Protein AF-A0A392MM89-F1 (afdb_monomer_lite)

Secondary structure (DSSP, 8-state):
-TT-SSS-GGG--HHHHHH-TT------SS-TTGGGG-STTTTTS--TTHHHHHHHHHHHHHHHHHS-------------------

Organism: NCBI:txid97028

Sequence (86 aa):
AANDPIAPSRGIPREDIKENPNCLLVVTSKGGHLGWVAGDEAPLGAPWTDPLVIDFLQYLETEAAKAPQTCSNSGDNKETLHHLQV

Foldseek 3Di:
DCQAPVCHPVNDPVVVQVPDPLHDDDDDPDCYPCLQCDDPPPPPDRGPCVVVVVVSVVVVVVVVVVPPPPPDPDDDDDDDDDDDDD

Structure (mmCIF, N/CA/C/O backbone):
data_AF-A0A392MM89-F1
#
_entry.id   AF-A0A392MM89-F1
#
loop_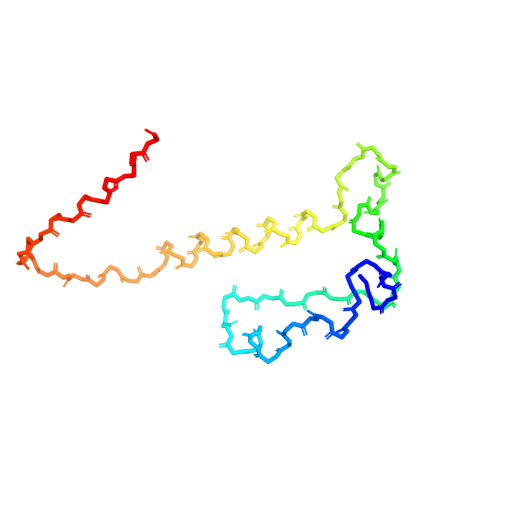
_atom_site.group_PDB
_atom_site.id
_atom_site.type_symbol
_atom_site.label_atom_id
_atom_site.label_alt_id
_atom_site.label_comp_id
_atom_site.label_asym_id
_atom_site.label_entity_id
_atom_site.label_seq_id
_atom_site.pdbx_PDB_ins_code
_atom_site.Cartn_x
_atom_site.Cartn_y
_atom_site.Cartn_z
_atom_site.occupancy
_atom_site.B_iso_or_equiv
_atom_site.auth_seq_id
_atom_site.auth_comp_id
_atom_site.auth_asym_id
_atom_site.auth_atom_id
_atom_site.pdbx_PDB_model_num
ATOM 1 N N . ALA A 1 1 ? 1.616 -3.953 -6.870 1.00 91.81 1 ALA A N 1
ATOM 2 C CA . ALA A 1 1 ? 0.862 -3.655 -8.118 1.00 91.81 1 ALA A CA 1
ATOM 3 C C . ALA A 1 1 ? 0.409 -4.949 -8.804 1.00 91.81 1 ALA A C 1
ATOM 5 O O . ALA A 1 1 ? 0.983 -5.993 -8.527 1.00 91.81 1 ALA A O 1
ATOM 6 N N . ALA A 1 2 ? -0.568 -4.922 -9.720 1.00 94.25 2 ALA A N 1
ATOM 7 C CA . ALA A 1 2 ? -1.028 -6.133 -10.425 1.00 94.25 2 ALA A CA 1
ATOM 8 C C . ALA A 1 2 ? 0.081 -6.832 -11.244 1.00 94.25 2 ALA A C 1
ATOM 10 O O . ALA A 1 2 ? 0.017 -8.036 -11.477 1.00 94.25 2 ALA A O 1
ATOM 11 N N . ASN A 1 3 ? 1.109 -6.078 -11.640 1.00 95.25 3 ASN A N 1
ATOM 12 C CA . ASN A 1 3 ? 2.303 -6.553 -12.337 1.00 95.25 3 ASN A CA 1
ATOM 13 C C . ASN A 1 3 ? 3.550 -6.660 -11.428 1.00 95.25 3 ASN A C 1
ATOM 15 O O . ASN A 1 3 ? 4.671 -6.583 -11.930 1.00 95.25 3 ASN A O 1
ATOM 19 N N . ASP A 1 4 ? 3.382 -6.759 -10.107 1.00 96.50 4 ASP A N 1
ATOM 20 C CA . ASP A 1 4 ? 4.488 -6.933 -9.159 1.00 96.50 4 ASP A CA 1
ATOM 21 C C . ASP A 1 4 ? 5.087 -8.354 -9.267 1.00 96.50 4 ASP A C 1
ATOM 23 O O . ASP A 1 4 ? 4.356 -9.334 -9.097 1.00 96.50 4 ASP A O 1
ATOM 27 N N . PRO A 1 5 ? 6.394 -8.494 -9.569 1.00 95.06 5 PRO A N 1
ATOM 28 C CA . PRO A 1 5 ? 7.037 -9.800 -9.697 1.00 95.06 5 PRO A CA 1
ATOM 29 C C . PRO A 1 5 ? 7.361 -10.472 -8.350 1.00 95.06 5 PRO A C 1
ATOM 31 O O . PRO A 1 5 ? 7.565 -11.684 -8.324 1.00 95.06 5 PRO A O 1
ATOM 34 N N . ILE A 1 6 ? 7.425 -9.712 -7.252 1.00 96.44 6 ILE A N 1
ATOM 35 C CA . ILE A 1 6 ? 7.782 -10.184 -5.905 1.00 96.44 6 ILE A CA 1
ATOM 36 C C . ILE A 1 6 ? 6.516 -10.509 -5.104 1.00 96.44 6 ILE A C 1
ATOM 38 O O . ILE A 1 6 ? 6.446 -11.557 -4.466 1.00 96.44 6 ILE A O 1
ATOM 42 N N . ALA A 1 7 ? 5.496 -9.653 -5.195 1.00 94.62 7 ALA A N 1
ATOM 43 C CA . ALA A 1 7 ? 4.176 -9.857 -4.597 1.00 94.62 7 ALA A CA 1
ATOM 44 C C . ALA A 1 7 ? 3.107 -10.062 -5.692 1.00 94.62 7 ALA A C 1
ATOM 46 O O . ALA A 1 7 ? 2.296 -9.169 -5.958 1.00 94.62 7 ALA A O 1
ATOM 47 N N . PRO A 1 8 ? 3.101 -11.221 -6.379 1.00 94.50 8 PRO A N 1
ATOM 48 C CA . PRO A 1 8 ? 2.232 -11.440 -7.526 1.00 94.50 8 PRO A CA 1
ATOM 49 C C . PRO A 1 8 ? 0.759 -11.508 -7.116 1.00 94.50 8 PRO A C 1
ATOM 51 O O . PRO A 1 8 ? 0.419 -12.021 -6.052 1.00 94.50 8 PRO A O 1
ATOM 54 N N . SER A 1 9 ? -0.144 -11.106 -8.019 1.00 93.56 9 SER A N 1
ATOM 55 C CA . SER A 1 9 ? -1.590 -11.063 -7.732 1.00 93.56 9 SER A CA 1
ATOM 56 C C . SER A 1 9 ? -2.184 -12.397 -7.264 1.00 93.56 9 SER A C 1
ATOM 58 O O . SER A 1 9 ? -3.197 -12.386 -6.571 1.00 93.56 9 SER A O 1
ATOM 60 N N . ARG A 1 10 ? -1.586 -13.534 -7.642 1.00 94.69 10 ARG A N 1
ATOM 61 C CA . ARG A 1 10 ? -2.017 -14.873 -7.202 1.00 94.69 10 ARG A CA 1
ATOM 62 C C . ARG A 1 10 ? -1.765 -15.149 -5.714 1.00 94.69 10 ARG A C 1
ATOM 64 O O . ARG A 1 10 ? -2.284 -16.127 -5.201 1.00 94.69 10 ARG A O 1
ATOM 71 N N . GLY A 1 11 ? -0.916 -14.354 -5.062 1.00 94.94 11 GLY A N 1
ATOM 72 C CA . GLY A 1 11 ? -0.601 -14.468 -3.638 1.00 94.94 11 GLY A CA 1
ATOM 73 C C . GLY A 1 11 ? -1.425 -13.540 -2.746 1.00 94.94 11 GLY A C 1
ATOM 74 O O . GLY A 1 11 ? -1.198 -13.522 -1.544 1.00 94.94 11 GLY A O 1
ATOM 75 N N . ILE A 1 12 ? -2.345 -12.752 -3.313 1.00 95.50 12 ILE A N 1
ATOM 76 C CA . ILE A 1 12 ? -3.206 -11.848 -2.542 1.00 95.50 12 ILE A CA 1
ATOM 77 C C . ILE A 1 12 ? -4.401 -12.656 -2.001 1.00 95.50 12 ILE A C 1
ATOM 79 O O . ILE A 1 12 ? -5.166 -13.168 -2.823 1.00 95.50 12 ILE A O 1
ATOM 83 N N . PRO A 1 13 ? -4.613 -12.738 -0.674 1.00 96.81 13 PRO A N 1
ATOM 84 C CA . PRO A 1 13 ? -5.740 -13.458 -0.074 1.00 96.81 13 PRO A CA 1
ATOM 85 C C . PRO A 1 13 ? -7.027 -12.621 -0.167 1.00 96.81 13 PRO A C 1
ATOM 87 O O . PRO A 1 13 ? -7.423 -11.929 0.768 1.00 96.81 13 PRO A O 1
ATOM 90 N N . ARG A 1 14 ? -7.653 -12.595 -1.347 1.00 96.56 14 ARG A N 1
ATOM 91 C CA . ARG A 1 14 ? -8.777 -11.687 -1.639 1.00 96.56 14 ARG A CA 1
ATOM 92 C C . ARG A 1 14 ? -10.025 -12.018 -0.835 1.00 96.56 14 ARG A C 1
ATOM 94 O O . ARG A 1 14 ? -10.747 -11.101 -0.454 1.00 96.56 14 ARG A O 1
ATOM 101 N N . GLU A 1 15 ? -10.275 -13.299 -0.621 1.00 97.56 15 GLU A N 1
ATOM 102 C CA . GLU A 1 15 ? -11.409 -13.815 0.132 1.00 97.56 15 GLU A CA 1
ATOM 103 C C . GLU A 1 15 ? -11.309 -13.366 1.595 1.00 97.56 15 GLU A C 1
ATOM 105 O O . GLU A 1 15 ? -12.199 -12.659 2.063 1.00 97.56 15 GLU A O 1
ATOM 110 N N . ASP A 1 16 ? -10.172 -13.623 2.249 1.00 97.62 16 ASP A N 1
ATOM 111 C CA . ASP A 1 16 ? -9.928 -13.223 3.643 1.00 97.62 16 ASP A CA 1
ATOM 112 C C . ASP A 1 16 ? -10.022 -11.700 3.837 1.00 97.62 16 ASP A C 1
ATOM 114 O O . ASP A 1 16 ? -10.601 -11.215 4.809 1.00 97.62 16 ASP A O 1
ATOM 118 N N . ILE A 1 17 ? -9.481 -10.918 2.892 1.00 96.81 17 ILE A N 1
ATOM 119 C CA . ILE A 1 17 ? -9.566 -9.452 2.955 1.00 96.81 17 ILE A CA 1
ATOM 120 C C . ILE A 1 17 ? -11.016 -8.982 2.798 1.00 96.81 17 ILE A C 1
ATOM 122 O O . ILE A 1 17 ? -11.439 -8.065 3.494 1.00 96.81 17 ILE A O 1
ATOM 126 N N . LYS A 1 18 ? -11.795 -9.606 1.907 1.00 95.81 18 LYS A N 1
ATOM 127 C CA . LYS A 1 18 ? -13.206 -9.258 1.693 1.00 95.81 18 LYS A CA 1
ATOM 128 C C . LYS A 1 18 ? -14.070 -9.564 2.920 1.00 95.81 18 LYS A C 1
ATOM 130 O O . LYS A 1 18 ? -15.053 -8.863 3.150 1.00 95.81 18 LYS A O 1
ATOM 135 N N . GLU A 1 19 ? -13.731 -10.602 3.675 1.00 97.06 19 GLU A N 1
ATOM 136 C CA . GLU A 1 19 ? -14.444 -10.998 4.894 1.00 97.06 19 GLU A CA 1
ATOM 137 C C . GLU A 1 19 ? -14.093 -10.125 6.110 1.00 97.06 19 GLU A C 1
ATOM 139 O O . GLU A 1 19 ? -14.866 -10.072 7.066 1.00 97.06 19 GLU A O 1
ATOM 144 N N . ASN A 1 20 ? -12.972 -9.398 6.075 1.00 93.56 20 ASN A N 1
ATOM 145 C CA . ASN A 1 20 ? -12.534 -8.538 7.169 1.00 93.56 20 ASN A CA 1
ATOM 146 C C . ASN A 1 20 ? -12.957 -7.068 6.951 1.00 93.56 20 ASN A C 1
ATOM 148 O O . ASN A 1 20 ? -12.316 -6.360 6.172 1.00 93.56 20 ASN A O 1
ATOM 152 N N . PRO A 1 21 ? -13.958 -6.545 7.691 1.00 88.81 21 PRO A N 1
ATOM 153 C CA . PRO A 1 21 ? -14.418 -5.162 7.532 1.00 88.81 21 PRO A CA 1
ATOM 154 C C . PRO A 1 21 ? -13.383 -4.111 7.964 1.00 88.81 21 PRO A C 1
ATOM 156 O O . PRO A 1 21 ? -13.537 -2.937 7.643 1.00 88.81 21 PRO A O 1
ATOM 159 N N . ASN A 1 22 ? -12.327 -4.519 8.673 1.00 87.88 22 ASN A N 1
ATOM 160 C CA . ASN A 1 22 ? -11.237 -3.648 9.111 1.00 87.88 22 ASN A CA 1
ATOM 161 C C . ASN A 1 22 ? -10.030 -3.696 8.158 1.00 87.88 22 ASN A C 1
ATOM 163 O O . ASN A 1 22 ? -8.955 -3.210 8.504 1.00 87.88 22 ASN A O 1
ATOM 167 N N . CYS A 1 23 ? -10.161 -4.329 6.990 1.00 91.06 23 CYS A N 1
ATOM 168 C CA . CYS A 1 23 ? -9.086 -4.463 6.018 1.00 91.06 23 CYS A CA 1
ATOM 169 C C . CYS A 1 23 ? -9.481 -3.835 4.680 1.00 91.06 23 CYS A C 1
ATOM 171 O O . CYS A 1 23 ? -10.591 -4.021 4.187 1.00 91.06 23 CYS A O 1
ATOM 173 N N . LEU A 1 24 ? -8.542 -3.116 4.065 1.00 89.94 24 LEU A N 1
ATOM 174 C CA . LEU A 1 24 ? -8.706 -2.531 2.740 1.00 89.94 24 LEU A CA 1
ATOM 175 C C . LEU A 1 24 ? -7.624 -3.064 1.799 1.00 89.94 24 LEU A C 1
ATOM 177 O O . LEU A 1 24 ? -6.435 -3.009 2.106 1.00 89.94 24 LEU A O 1
ATOM 181 N N . LEU A 1 25 ? -8.034 -3.528 0.616 1.00 93.75 25 LEU A N 1
ATOM 182 C CA . LEU A 1 25 ? -7.120 -3.901 -0.462 1.00 93.75 25 LEU A CA 1
ATOM 183 C C . LEU A 1 25 ? -7.041 -2.786 -1.508 1.00 93.75 25 LEU A C 1
ATOM 185 O O . LEU A 1 25 ? -7.991 -2.562 -2.258 1.00 93.75 25 LEU A O 1
ATOM 189 N N . VAL A 1 26 ? -5.873 -2.155 -1.623 1.00 93.31 26 VAL A N 1
ATOM 190 C CA . VAL A 1 26 ? -5.570 -1.175 -2.677 1.00 93.31 26 VAL A CA 1
ATOM 191 C C . VAL A 1 26 ? -4.621 -1.805 -3.694 1.00 93.31 26 VAL A C 1
ATOM 193 O O . VAL A 1 26 ? -3.541 -2.282 -3.348 1.00 93.31 26 VAL A O 1
ATOM 196 N N . VAL A 1 27 ? -5.016 -1.826 -4.970 1.00 94.38 27 VAL A N 1
ATOM 197 C CA . VAL A 1 27 ? -4.205 -2.391 -6.059 1.00 94.38 27 VAL A CA 1
ATOM 198 C C . VAL A 1 27 ? -4.108 -1.398 -7.205 1.00 94.38 27 VAL A C 1
ATOM 200 O O . VAL A 1 27 ? -5.116 -0.979 -7.766 1.00 94.38 27 VAL A O 1
ATOM 203 N N . THR A 1 28 ? -2.882 -1.090 -7.614 1.00 94.69 28 THR A N 1
ATOM 204 C CA . THR A 1 28 ? -2.607 -0.365 -8.856 1.00 94.69 28 THR A CA 1
ATOM 205 C C . THR A 1 28 ? -2.492 -1.337 -10.032 1.00 94.69 28 THR A C 1
ATOM 207 O O . THR A 1 28 ? -1.977 -2.452 -9.893 1.00 94.69 28 THR A O 1
ATOM 210 N N . SER A 1 29 ? -2.939 -0.924 -11.221 1.00 95.00 29 SER A N 1
ATOM 211 C CA . SER A 1 29 ? -2.842 -1.749 -12.438 1.00 95.00 29 SER A CA 1
ATOM 212 C C . SER A 1 29 ? -1.393 -1.983 -12.885 1.00 95.00 29 SER A C 1
ATOM 214 O O . SER A 1 29 ? -1.086 -3.018 -13.476 1.00 95.00 29 SER A O 1
ATOM 216 N N . LYS A 1 30 ? -0.495 -1.033 -12.592 1.00 94.62 30 LYS A N 1
ATOM 217 C CA . LYS A 1 30 ? 0.936 -1.058 -12.923 1.00 94.62 30 LYS A CA 1
ATOM 218 C C . LYS A 1 30 ? 1.778 -0.464 -11.784 1.00 94.62 30 LYS A C 1
ATOM 220 O O . LYS A 1 30 ? 1.236 0.052 -10.810 1.00 94.62 30 LYS A O 1
ATOM 225 N N . GLY A 1 31 ? 3.101 -0.546 -11.922 1.00 94.00 31 GLY A N 1
ATOM 226 C CA . GLY A 1 31 ? 4.086 0.005 -10.978 1.00 94.00 31 GLY A CA 1
ATOM 227 C C . GLY A 1 31 ? 5.117 -1.016 -10.489 1.00 94.00 31 GLY A C 1
ATOM 228 O O . GLY A 1 31 ? 6.175 -0.634 -10.008 1.00 94.00 31 GLY A O 1
ATOM 229 N N . GLY A 1 32 ? 4.861 -2.317 -10.661 1.00 95.56 32 GLY A N 1
ATOM 230 C CA . GLY A 1 32 ? 5.743 -3.366 -10.146 1.00 95.56 32 GLY A CA 1
ATOM 231 C C . GLY A 1 32 ? 5.855 -3.333 -8.616 1.00 95.56 32 GLY A C 1
ATOM 232 O O . GLY A 1 32 ? 4.939 -2.859 -7.941 1.00 95.56 32 GLY A O 1
ATOM 233 N N . HIS A 1 33 ? 6.978 -3.831 -8.092 1.00 95.06 33 HIS A N 1
ATOM 234 C CA . HIS A 1 33 ? 7.286 -3.816 -6.656 1.00 95.06 33 HIS A CA 1
ATOM 235 C C . HIS A 1 33 ? 7.658 -2.417 -6.153 1.00 95.06 33 HIS A C 1
ATOM 237 O O . HIS A 1 33 ? 7.123 -1.929 -5.163 1.00 95.06 33 HIS A O 1
ATOM 243 N N . LEU A 1 34 ? 8.522 -1.722 -6.900 1.00 94.69 34 LEU A N 1
ATOM 244 C CA . LEU A 1 34 ? 8.996 -0.382 -6.539 1.00 94.69 34 LEU A CA 1
ATOM 245 C C . LEU A 1 34 ? 7.936 0.712 -6.723 1.00 94.69 34 LEU A C 1
ATOM 247 O O . LEU A 1 34 ? 8.109 1.814 -6.220 1.00 94.69 34 LEU A O 1
ATOM 251 N N . GLY A 1 35 ? 6.814 0.410 -7.380 1.00 94.56 35 GLY A N 1
ATOM 252 C CA . GLY A 1 35 ? 5.667 1.314 -7.451 1.00 94.56 35 GLY A CA 1
ATOM 253 C C . GLY A 1 35 ? 5.050 1.628 -6.086 1.00 94.56 35 GLY A C 1
ATOM 254 O O . GLY A 1 35 ? 4.284 2.580 -5.989 1.00 94.56 35 GLY A O 1
ATOM 255 N N . TRP A 1 36 ? 5.380 0.860 -5.040 1.00 92.06 36 TRP A N 1
ATOM 256 C CA . TRP A 1 36 ? 5.020 1.202 -3.665 1.00 92.06 36 TRP A CA 1
ATOM 257 C C . TRP A 1 36 ? 5.671 2.515 -3.219 1.00 92.06 36 TRP A C 1
ATOM 259 O O . TRP A 1 36 ? 4.972 3.404 -2.760 1.00 92.06 36 TRP A O 1
ATOM 269 N N . VAL A 1 37 ? 6.980 2.673 -3.442 1.00 93.62 37 VAL A N 1
ATOM 270 C CA . VAL A 1 37 ? 7.760 3.860 -3.035 1.00 93.62 37 VAL A CA 1
ATOM 271 C C . VAL A 1 37 ? 7.755 4.984 -4.083 1.00 93.62 37 VAL A C 1
ATOM 273 O O . VAL A 1 37 ? 8.566 5.903 -4.021 1.00 93.62 37 VAL A O 1
ATOM 276 N N . ALA A 1 38 ? 6.880 4.894 -5.086 1.00 94.25 38 ALA A N 1
ATOM 277 C CA . ALA A 1 38 ? 6.711 5.943 -6.086 1.00 94.25 38 ALA A CA 1
ATOM 278 C C . ALA A 1 38 ? 5.917 7.135 -5.518 1.00 94.25 38 ALA A C 1
ATOM 280 O O . ALA A 1 38 ? 5.373 7.073 -4.418 1.00 94.25 38 ALA A O 1
ATOM 281 N N . GLY A 1 39 ? 5.815 8.209 -6.294 1.00 93.31 39 GLY A N 1
ATOM 282 C CA . GLY A 1 39 ? 5.093 9.422 -5.915 1.00 93.31 39 GLY A CA 1
ATOM 283 C C . GLY A 1 39 ? 5.830 10.663 -6.393 1.00 93.31 39 GLY A C 1
ATOM 284 O O . GLY A 1 39 ? 6.917 10.561 -6.964 1.00 93.31 39 GLY A O 1
ATOM 285 N N . ASP A 1 40 ? 5.239 11.825 -6.146 1.00 95.12 40 ASP A N 1
ATOM 286 C CA . ASP A 1 40 ? 5.782 13.109 -6.603 1.00 95.12 40 ASP A CA 1
ATOM 287 C C . ASP A 1 40 ? 7.127 13.447 -5.939 1.00 95.12 40 ASP A C 1
ATOM 289 O O . ASP A 1 40 ? 7.957 14.132 -6.533 1.00 95.12 40 ASP A O 1
ATOM 293 N N . GLU A 1 41 ? 7.375 12.919 -4.736 1.00 94.00 41 GLU A N 1
ATOM 294 C CA . GLU A 1 41 ? 8.623 13.122 -3.991 1.00 94.00 41 GLU A CA 1
ATOM 295 C C . GLU A 1 41 ? 9.649 11.991 -4.181 1.00 94.00 41 GLU A C 1
ATOM 297 O O . GLU A 1 41 ? 10.729 11.996 -3.578 1.00 94.00 41 GLU A O 1
ATOM 302 N N . ALA A 1 42 ? 9.342 10.994 -5.014 1.00 93.69 42 ALA A N 1
ATOM 303 C CA . ALA A 1 42 ? 10.265 9.899 -5.267 1.00 93.69 42 ALA A CA 1
ATOM 304 C C . ALA A 1 42 ? 11.561 10.408 -5.944 1.00 93.69 42 ALA A C 1
ATOM 306 O O . ALA A 1 42 ? 11.516 11.293 -6.801 1.00 93.69 42 ALA A O 1
ATOM 307 N N . PRO A 1 43 ? 12.734 9.832 -5.616 1.00 91.94 43 PRO A N 1
ATOM 308 C CA . PRO A 1 43 ? 12.919 8.649 -4.772 1.00 91.94 43 PRO A CA 1
ATOM 309 C C . PRO A 1 43 ? 13.224 8.958 -3.295 1.00 91.94 43 PRO A C 1
ATOM 311 O O . PRO A 1 43 ? 13.584 8.037 -2.567 1.00 91.94 43 PRO A O 1
ATOM 314 N N . LEU A 1 44 ? 13.178 10.224 -2.864 1.00 93.56 44 LEU A N 1
ATOM 315 C CA . LEU A 1 44 ? 13.724 10.642 -1.563 1.00 93.56 44 LEU A CA 1
ATOM 316 C C . LEU A 1 44 ? 12.665 11.003 -0.512 1.00 93.56 44 LEU A C 1
ATOM 318 O O . LEU A 1 44 ? 13.014 11.081 0.664 1.00 93.56 44 LEU A O 1
ATOM 322 N N . GLY A 1 4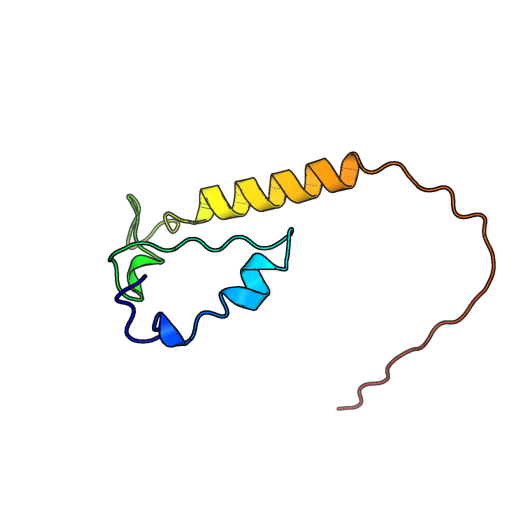5 ? 11.420 11.250 -0.913 1.00 92.50 45 GLY A N 1
ATOM 323 C CA . GLY A 1 45 ? 10.328 11.607 -0.007 1.00 92.50 45 GLY A CA 1
ATOM 324 C C . GLY A 1 45 ? 9.378 10.457 0.311 1.00 92.50 45 GLY A C 1
ATOM 325 O O . GLY A 1 45 ? 9.710 9.279 0.144 1.00 92.50 45 GLY A O 1
ATOM 326 N N . ALA A 1 46 ? 8.196 10.820 0.804 1.00 93.62 46 ALA A N 1
ATOM 327 C CA . ALA A 1 46 ? 7.208 9.855 1.264 1.00 93.62 46 ALA A CA 1
ATOM 328 C C . ALA A 1 46 ? 6.567 9.093 0.083 1.00 93.62 46 ALA A C 1
ATOM 330 O O . ALA A 1 46 ? 6.282 9.690 -0.962 1.00 93.62 46 ALA A O 1
ATOM 331 N N . PRO A 1 47 ? 6.307 7.781 0.226 1.00 94.81 47 PRO A N 1
ATOM 332 C CA . PRO A 1 47 ? 5.495 7.029 -0.722 1.00 94.81 47 PRO A CA 1
ATOM 333 C C . PRO A 1 47 ? 4.113 7.657 -0.937 1.00 94.81 47 PRO A C 1
ATOM 335 O O . PRO A 1 47 ? 3.486 8.159 -0.006 1.00 94.81 47 PRO A O 1
ATOM 338 N N . TRP A 1 48 ? 3.569 7.532 -2.150 1.00 93.69 48 TRP A N 1
ATOM 339 C CA . TRP A 1 48 ? 2.222 8.022 -2.481 1.00 93.69 48 TRP A CA 1
ATOM 340 C C . TRP A 1 48 ? 1.108 7.435 -1.595 1.00 93.69 48 TRP A C 1
ATOM 342 O O . TRP A 1 48 ? 0.017 7.998 -1.516 1.00 93.69 48 TRP A O 1
ATOM 352 N N . THR A 1 49 ? 1.357 6.287 -0.960 1.00 93.81 49 THR A N 1
ATOM 353 C CA . THR A 1 49 ? 0.402 5.600 -0.085 1.00 93.81 49 THR A CA 1
ATOM 354 C C . THR A 1 49 ? 0.289 6.212 1.300 1.00 93.81 49 THR A C 1
ATOM 356 O O . THR A 1 49 ? -0.712 5.962 1.967 1.00 93.81 49 THR A O 1
ATOM 359 N N . ASP A 1 50 ? 1.285 6.979 1.748 1.00 94.44 50 ASP A N 1
ATOM 360 C CA . ASP A 1 50 ? 1.360 7.460 3.128 1.00 94.44 50 ASP A CA 1
ATOM 361 C C . ASP A 1 50 ? 0.102 8.234 3.550 1.00 94.44 50 ASP A C 1
ATOM 363 O O . ASP A 1 50 ? -0.490 7.850 4.561 1.00 94.44 50 ASP A O 1
ATOM 367 N N . PRO A 1 51 ? -0.406 9.221 2.779 1.00 93.44 51 PRO A N 1
ATOM 368 C CA . PRO A 1 51 ? -1.635 9.924 3.147 1.00 93.44 51 PRO A CA 1
ATOM 369 C C . PRO A 1 51 ? -2.831 8.984 3.345 1.00 93.44 51 PRO A C 1
ATOM 371 O O . PRO A 1 51 ? -3.564 9.121 4.316 1.00 93.44 51 PRO A O 1
ATOM 374 N N . LEU A 1 52 ? -2.985 7.970 2.486 1.00 92.44 52 LEU A N 1
ATOM 375 C CA . LEU A 1 52 ? -4.093 7.011 2.572 1.00 92.44 52 LEU A CA 1
ATOM 376 C C . LEU A 1 52 ? -4.010 6.137 3.829 1.00 92.44 52 LEU A C 1
ATOM 378 O O . LEU A 1 52 ? -5.033 5.820 4.436 1.00 92.44 52 LEU A O 1
ATOM 382 N N . VAL A 1 53 ? -2.798 5.726 4.210 1.00 93.25 53 VAL A N 1
ATOM 383 C CA . VAL A 1 53 ? -2.573 4.942 5.431 1.00 93.25 53 VAL A CA 1
ATOM 384 C C . VAL A 1 53 ? -2.880 5.792 6.660 1.00 93.25 53 VAL A C 1
ATOM 386 O O . VAL A 1 53 ? -3.570 5.321 7.562 1.00 93.25 53 VAL A O 1
ATOM 389 N N . ILE A 1 54 ? -2.416 7.044 6.686 1.00 95.06 54 ILE A N 1
ATOM 390 C CA . ILE A 1 54 ? -2.688 7.962 7.796 1.00 95.06 54 ILE A CA 1
ATOM 391 C C . ILE A 1 54 ? -4.187 8.256 7.919 1.00 95.06 54 ILE A C 1
ATOM 393 O O . ILE A 1 54 ? -4.718 8.156 9.024 1.00 95.06 54 ILE A O 1
ATOM 397 N N . ASP A 1 55 ? -4.886 8.518 6.813 1.00 93.19 55 ASP A N 1
ATOM 398 C CA . ASP A 1 55 ? -6.338 8.741 6.808 1.00 93.19 55 ASP A CA 1
ATOM 399 C C . ASP A 1 55 ? -7.098 7.536 7.388 1.00 93.19 55 ASP A C 1
ATOM 401 O O . ASP A 1 55 ? -8.020 7.692 8.193 1.00 93.19 55 ASP A O 1
ATOM 405 N N . PHE A 1 56 ? -6.690 6.315 7.025 1.00 91.19 56 PHE A N 1
ATOM 406 C CA . PHE A 1 56 ? -7.293 5.097 7.560 1.00 91.19 56 PHE A CA 1
ATOM 407 C C . PHE A 1 56 ? -7.052 4.940 9.068 1.00 91.19 56 PHE A C 1
ATOM 409 O O . PHE A 1 56 ? -7.982 4.612 9.806 1.00 91.19 56 PHE A O 1
ATOM 416 N N . LEU A 1 57 ? -5.837 5.213 9.551 1.00 92.19 57 LEU A N 1
ATOM 417 C CA . LEU A 1 57 ? -5.527 5.156 10.983 1.00 92.19 57 LEU A CA 1
ATOM 418 C C . LEU A 1 57 ? -6.329 6.193 11.780 1.00 92.19 57 LEU A C 1
ATOM 420 O O . LEU A 1 57 ? -6.927 5.851 12.798 1.00 92.19 57 LEU A O 1
ATOM 424 N N . GLN A 1 58 ? -6.417 7.429 11.286 1.00 94.00 58 GLN A N 1
ATOM 425 C CA . GLN A 1 58 ? -7.212 8.487 11.915 1.00 94.00 58 GLN A CA 1
ATOM 426 C C . GLN A 1 58 ? -8.705 8.143 11.963 1.00 94.00 58 GLN A C 1
ATOM 428 O O . GLN A 1 58 ? -9.381 8.434 12.955 1.00 94.00 58 GLN A O 1
ATOM 433 N N . TYR A 1 59 ? -9.226 7.500 10.915 1.00 89.75 59 TYR A N 1
ATOM 434 C CA . TYR A 1 59 ? -10.588 6.974 10.910 1.00 89.75 59 TYR A CA 1
ATOM 435 C C . TYR A 1 59 ? -10.785 5.936 12.021 1.00 89.75 59 TYR A C 1
ATOM 437 O O . TYR A 1 59 ? -11.716 6.073 12.814 1.00 89.75 59 TYR A O 1
ATOM 445 N N . LEU A 1 60 ? -9.888 4.950 12.139 1.00 87.81 60 LEU A N 1
ATOM 446 C CA . LEU A 1 60 ? -9.972 3.928 13.186 1.00 87.81 60 LEU A CA 1
ATOM 447 C C . LEU A 1 60 ? -9.905 4.530 14.595 1.00 87.81 60 LEU A C 1
ATOM 449 O O . LEU A 1 60 ? -10.698 4.150 15.454 1.00 87.81 60 LEU A O 1
ATOM 453 N N . GLU A 1 61 ? -9.006 5.488 14.832 1.00 89.56 61 GLU A N 1
ATOM 454 C CA . GLU A 1 61 ? -8.903 6.192 16.117 1.00 89.56 61 GLU A CA 1
ATOM 455 C C . GLU A 1 61 ? -10.190 6.954 16.454 1.00 89.56 61 GLU A C 1
ATOM 457 O O . GLU A 1 61 ? -10.689 6.896 17.581 1.00 89.56 61 GLU A O 1
ATOM 462 N N . THR A 1 62 ? -10.767 7.634 15.464 1.00 91.44 62 THR A N 1
ATOM 463 C CA . THR A 1 62 ? -11.981 8.433 15.642 1.00 91.44 62 THR A CA 1
ATOM 464 C C . THR A 1 62 ? -13.210 7.558 15.892 1.00 91.44 62 THR A C 1
ATOM 466 O O . THR A 1 62 ? -14.031 7.882 16.751 1.00 91.44 62 THR A O 1
ATOM 469 N N . GLU A 1 63 ? -13.358 6.445 15.173 1.00 84.31 63 GLU A N 1
ATOM 470 C CA . GLU A 1 63 ? -14.473 5.516 15.380 1.00 84.31 63 GLU A CA 1
ATOM 471 C C . GLU A 1 63 ? -14.334 4.745 16.698 1.00 84.31 63 GLU A C 1
ATOM 473 O O . GLU A 1 63 ? -15.327 4.568 17.407 1.00 84.31 63 GLU A O 1
ATOM 478 N N . ALA A 1 64 ? -13.112 4.374 17.095 1.00 76.31 64 ALA A N 1
ATOM 479 C CA . ALA A 1 64 ? -12.849 3.794 18.411 1.00 76.31 64 ALA A CA 1
ATOM 480 C C . ALA A 1 64 ? -13.233 4.758 19.548 1.00 76.31 64 ALA A C 1
ATOM 482 O O . ALA A 1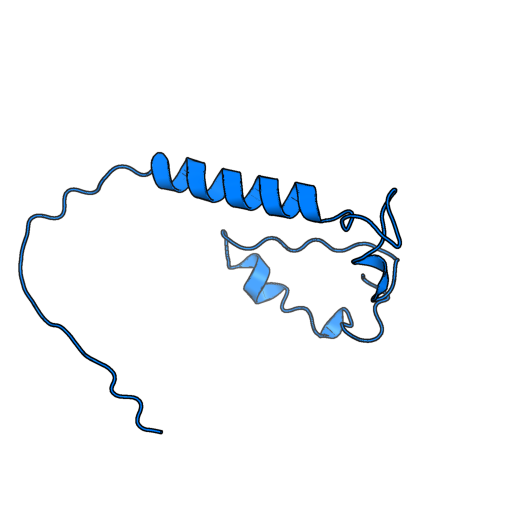 64 ? -13.812 4.331 20.546 1.00 76.31 64 ALA A O 1
ATOM 483 N N . ALA A 1 65 ? -12.985 6.061 19.382 1.00 73.94 65 ALA A N 1
ATOM 484 C CA . ALA A 1 65 ? -13.388 7.083 20.349 1.00 73.94 65 ALA A CA 1
ATOM 485 C C . ALA A 1 65 ? -14.914 7.302 20.419 1.00 73.94 65 ALA A C 1
ATOM 487 O O . ALA A 1 65 ? -15.423 7.753 21.445 1.00 73.94 65 ALA A O 1
ATOM 488 N N . LYS A 1 66 ? -15.654 6.988 19.348 1.00 74.50 66 LYS A N 1
ATOM 489 C CA . LYS A 1 66 ? -17.123 7.105 19.286 1.00 74.50 66 LYS A CA 1
ATOM 490 C C . LYS A 1 66 ? -17.862 5.863 19.780 1.00 74.50 66 LYS A C 1
ATOM 492 O O . LYS A 1 66 ? -19.071 5.944 20.007 1.00 74.50 66 LYS A O 1
ATOM 497 N N . ALA A 1 67 ? -17.185 4.724 19.925 1.00 67.19 67 ALA A N 1
ATOM 498 C CA . ALA A 1 67 ? -17.813 3.499 20.400 1.00 67.19 67 ALA A CA 1
ATOM 499 C C . ALA A 1 67 ? -18.418 3.726 21.804 1.00 67.19 67 ALA A C 1
ATOM 501 O O . ALA A 1 67 ? -17.707 4.169 22.712 1.00 67.19 67 ALA A O 1
ATOM 502 N N . PRO A 1 68 ? -19.717 3.440 22.021 1.00 57.94 68 PRO A N 1
ATOM 503 C CA . PRO A 1 68 ? -20.312 3.566 23.341 1.00 57.94 68 PRO A CA 1
ATOM 504 C C . PRO A 1 68 ? -19.572 2.646 24.311 1.00 57.94 68 PRO A C 1
ATOM 506 O O . PRO A 1 68 ? -19.460 1.441 24.073 1.00 57.94 68 PRO A O 1
ATOM 509 N N . GLN A 1 69 ? -19.088 3.213 25.416 1.00 55.75 69 GLN A N 1
ATOM 510 C CA . GLN A 1 69 ? -18.590 2.452 26.557 1.00 55.75 69 GLN A CA 1
ATOM 511 C C . GLN A 1 69 ? -19.697 1.490 27.000 1.00 55.75 69 GLN A C 1
ATOM 513 O O . GLN A 1 69 ? -20.667 1.896 27.641 1.00 55.75 69 GLN A O 1
ATOM 518 N N . THR A 1 70 ? -19.584 0.213 26.634 1.00 49.91 70 THR A N 1
ATOM 519 C CA . THR A 1 70 ? -20.451 -0.816 27.201 1.00 49.91 70 THR A CA 1
ATOM 520 C C . THR A 1 70 ? -20.012 -0.972 28.646 1.00 49.91 70 THR A C 1
ATOM 522 O O . THR A 1 70 ? -18.949 -1.527 28.924 1.00 49.91 70 THR A O 1
ATOM 525 N N . CYS A 1 71 ? -20.798 -0.415 29.562 1.00 40.66 71 CYS A N 1
ATOM 526 C CA . CYS A 1 71 ? -20.625 -0.578 30.994 1.00 40.66 71 CYS A CA 1
ATOM 527 C C . CYS A 1 71 ? -20.701 -2.070 31.345 1.00 40.66 71 CYS A C 1
ATOM 529 O O . CYS A 1 71 ? -21.769 -2.639 31.546 1.00 40.66 71 CYS A O 1
ATOM 531 N N . SER A 1 72 ? -19.541 -2.718 31.397 1.00 52.59 72 SER A N 1
ATOM 532 C CA . SER A 1 72 ? -19.403 -4.056 31.953 1.00 52.59 72 SER A CA 1
ATOM 533 C C . SER A 1 72 ? -19.113 -3.882 33.435 1.00 52.59 72 SER A C 1
ATOM 535 O O . SER A 1 72 ? -18.029 -3.446 33.817 1.00 52.59 72 SER A O 1
ATOM 537 N N . ASN A 1 73 ? -20.121 -4.147 34.266 1.00 47.56 73 ASN A N 1
ATOM 538 C CA . ASN A 1 73 ? -19.941 -4.234 35.709 1.00 47.56 73 ASN A CA 1
ATOM 539 C C . ASN A 1 73 ? -18.829 -5.242 36.040 1.00 47.56 73 ASN A C 1
ATOM 541 O O . ASN A 1 73 ? -18.770 -6.329 35.467 1.00 47.56 73 ASN A O 1
ATOM 545 N N . SER A 1 74 ? -17.972 -4.848 36.981 1.00 50.00 74 SER A N 1
ATOM 546 C CA . SER A 1 74 ? -16.847 -5.603 37.526 1.00 50.00 74 SER A CA 1
ATOM 547 C C . SER A 1 74 ? -17.216 -7.031 37.946 1.00 50.00 74 SER A C 1
ATOM 549 O O . SER A 1 74 ? -18.182 -7.226 38.682 1.00 50.00 74 SER A O 1
ATOM 551 N N . GLY A 1 75 ? -16.388 -8.006 37.559 1.00 45.31 75 GLY A N 1
ATOM 552 C CA . GLY A 1 75 ? -16.472 -9.381 38.055 1.00 45.31 75 GLY A CA 1
ATOM 553 C C . GLY A 1 75 ? -15.420 -10.326 37.462 1.00 45.31 75 GLY A C 1
ATOM 554 O O . GLY A 1 75 ? -1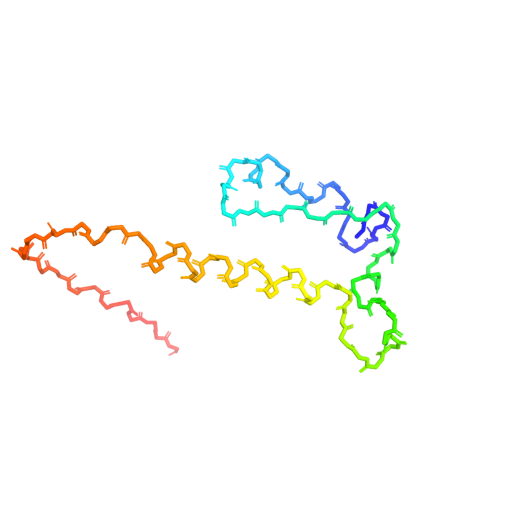5.648 -10.910 36.413 1.00 45.31 75 GLY A O 1
ATOM 555 N N . ASP A 1 76 ? -14.316 -10.489 38.199 1.00 38.88 76 ASP A N 1
ATOM 556 C CA . ASP A 1 76 ? -13.428 -11.666 38.273 1.00 38.88 76 ASP A CA 1
ATOM 557 C C . ASP A 1 76 ? -12.354 -11.985 37.200 1.00 38.88 76 ASP A C 1
ATOM 559 O O . A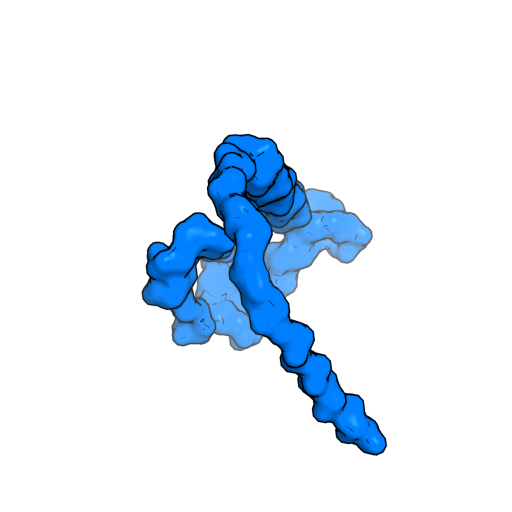SP A 1 76 ? -12.579 -12.647 36.195 1.00 38.88 76 ASP A O 1
ATOM 563 N N . ASN A 1 77 ? -11.114 -11.608 37.557 1.00 45.72 77 ASN A N 1
ATOM 564 C CA . ASN A 1 77 ? -9.896 -12.436 37.687 1.00 45.72 77 ASN A CA 1
ATOM 565 C C . ASN A 1 77 ? -9.591 -13.550 36.654 1.00 45.72 77 ASN A C 1
ATOM 567 O O . ASN A 1 77 ? -10.178 -14.630 36.712 1.00 45.72 77 ASN A O 1
ATOM 571 N N . LYS A 1 78 ? -8.479 -13.388 35.910 1.00 39.25 78 LYS A N 1
ATOM 572 C CA . LYS A 1 78 ? -7.225 -14.176 36.066 1.00 39.25 78 LYS A CA 1
ATOM 573 C C . LYS A 1 78 ? -6.163 -13.767 35.033 1.00 39.25 78 LYS A C 1
ATOM 575 O O . LYS A 1 78 ? -6.350 -13.929 33.832 1.00 39.25 78 LYS A O 1
ATOM 580 N N . GLU A 1 79 ? -5.024 -13.289 35.532 1.00 47.00 79 GLU A N 1
ATOM 581 C CA . GLU A 1 79 ? -3.772 -13.158 34.780 1.00 47.00 79 GLU A CA 1
ATOM 582 C C . GLU A 1 79 ? -3.320 -14.524 34.238 1.00 47.00 79 GLU A C 1
ATOM 584 O O . GLU A 1 79 ? -3.322 -15.519 34.962 1.00 47.00 79 GLU A O 1
ATOM 589 N N . THR A 1 80 ? -2.889 -14.580 32.975 1.00 42.00 80 THR A N 1
ATOM 590 C CA . THR A 1 80 ? -2.072 -15.687 32.455 1.00 42.00 80 THR A CA 1
ATOM 591 C C . THR A 1 80 ? -0.832 -15.094 31.796 1.00 42.00 80 THR A C 1
ATOM 593 O O . THR A 1 80 ? -0.864 -14.595 30.674 1.00 42.00 80 THR A O 1
ATOM 596 N N . LEU A 1 81 ? 0.254 -15.106 32.565 1.00 38.78 81 LEU A N 1
ATOM 597 C CA . LEU A 1 81 ? 1.596 -14.678 32.198 1.00 38.78 81 LEU A CA 1
ATOM 598 C C . LEU A 1 81 ? 2.227 -15.744 31.281 1.00 38.78 81 LEU A C 1
ATOM 600 O O . LEU A 1 81 ? 2.554 -16.838 31.739 1.00 38.78 81 LEU A O 1
ATOM 604 N N . HIS A 1 82 ? 2.400 -15.455 29.990 1.00 42.19 82 HIS A N 1
ATOM 605 C CA . HIS A 1 82 ? 3.175 -16.324 29.100 1.00 42.19 82 HIS A CA 1
ATOM 606 C C . HIS A 1 82 ? 4.670 -16.014 29.237 1.00 42.19 82 HIS A C 1
ATOM 608 O O . HIS A 1 82 ? 5.196 -15.068 28.656 1.00 42.19 82 HIS A O 1
ATOM 614 N N . HIS A 1 83 ? 5.336 -16.842 30.041 1.00 33.75 83 HIS A N 1
ATOM 615 C CA . HIS A 1 83 ? 6.787 -16.949 30.188 1.00 33.75 83 HIS A CA 1
ATOM 616 C C . HIS A 1 83 ? 7.412 -17.464 28.882 1.00 33.75 83 HIS A C 1
ATOM 618 O O . HIS A 1 83 ? 7.240 -18.634 28.537 1.00 33.75 83 HIS A O 1
ATOM 624 N N . LEU A 1 84 ? 8.135 -16.607 28.157 1.00 46.44 84 LEU A N 1
ATOM 625 C CA . LEU A 1 84 ? 9.023 -17.017 27.067 1.00 46.44 84 LEU A CA 1
ATOM 626 C C . LEU A 1 84 ? 10.463 -16.938 27.587 1.00 46.44 84 LEU A C 1
ATOM 628 O O . LEU A 1 84 ? 10.987 -15.850 27.818 1.00 46.44 84 LEU A O 1
ATOM 632 N N . GLN A 1 85 ? 11.075 -18.096 27.825 1.00 38.22 85 GLN A N 1
ATOM 633 C CA . GLN A 1 85 ? 12.478 -18.189 28.215 1.00 38.22 85 GLN A CA 1
ATOM 634 C C . GLN A 1 85 ? 13.355 -18.272 26.965 1.00 38.22 85 GLN A C 1
ATOM 636 O O . GLN A 1 85 ? 13.074 -19.067 26.067 1.00 38.22 85 GLN A O 1
ATOM 641 N N . VAL A 1 86 ? 14.386 -17.426 26.939 1.00 42.56 86 VAL A N 1
ATOM 642 C CA . VAL A 1 86 ? 15.529 -17.465 26.013 1.00 42.56 86 VAL A CA 1
ATOM 643 C C . VAL A 1 86 ? 16.552 -18.478 26.512 1.00 42.56 86 VAL A C 1
ATOM 645 O O . VAL A 1 86 ? 16.725 -18.560 27.752 1.00 42.56 86 VAL A O 1
#

pLDDT: mea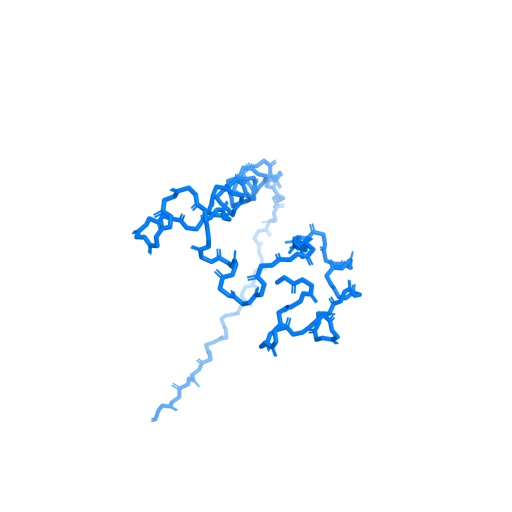n 81.92, std 20.47, range [33.75, 97.62]

Radius of gyration: 19.95 Å; chains: 1; bounding box: 36×31×51 Å

InterPro domains:
  IPR050960 AB hydrolase superfamily, subfamily 4 [PTHR10794] (1-64)